Protein AF-X1T4M4-F1 (afdb_monomer_lite)

Organism: NCBI:txid412755

Radius of gyration: 11.51 Å; chains: 1; bounding box: 32×24×25 Å

Structure (mmCIF, N/CA/C/O backbone):
data_AF-X1T4M4-F1
#
_entry.id   AF-X1T4M4-F1
#
loop_
_atom_site.group_PDB
_atom_site.id
_atom_site.type_symbol
_atom_site.label_atom_id
_atom_site.label_alt_id
_atom_site.label_comp_id
_atom_site.label_asym_id
_atom_site.label_entity_id
_atom_site.label_seq_id
_atom_site.pdbx_PDB_ins_code
_atom_site.Cartn_x
_atom_site.Cartn_y
_atom_site.Cartn_z
_atom_site.occupancy
_atom_site.B_iso_or_equiv
_atom_site.auth_seq_id
_atom_site.auth_comp_id
_atom_site.auth_asym_id
_atom_site.auth_atom_id
_atom_site.pdbx_PDB_model_num
ATOM 1 N N . MET A 1 1 ? -21.173 -10.686 2.633 1.00 61.97 1 MET A N 1
ATOM 2 C CA . MET A 1 1 ? -21.351 -9.296 3.104 1.00 61.97 1 MET A CA 1
ATOM 3 C C . MET A 1 1 ? -20.224 -8.463 2.518 1.00 61.97 1 MET A C 1
ATOM 5 O O . MET A 1 1 ? -19.076 -8.845 2.699 1.00 61.97 1 MET A O 1
ATOM 9 N N . VAL A 1 2 ? -20.528 -7.405 1.766 1.00 81.19 2 VAL A N 1
ATOM 10 C CA . VAL A 1 2 ? -19.497 -6.524 1.190 1.00 81.19 2 VAL A CA 1
ATOM 11 C C . VAL A 1 2 ? -19.001 -5.589 2.296 1.00 81.19 2 VAL A C 1
ATOM 13 O O . VAL A 1 2 ? -19.811 -4.931 2.944 1.00 81.19 2 VAL A O 1
ATOM 16 N N . ARG A 1 3 ? -17.690 -5.576 2.563 1.00 87.94 3 ARG A N 1
ATOM 17 C CA . ARG A 1 3 ? -17.055 -4.675 3.538 1.00 87.94 3 ARG A CA 1
ATOM 18 C C . ARG A 1 3 ? -16.489 -3.466 2.793 1.00 87.94 3 ARG A C 1
ATOM 20 O O . ARG A 1 3 ? -15.803 -3.645 1.793 1.00 87.94 3 ARG A O 1
ATOM 27 N N . LEU A 1 4 ? -16.749 -2.261 3.298 1.00 92.94 4 LEU A N 1
ATOM 28 C CA . LEU A 1 4 ? -16.108 -1.037 2.814 1.00 92.94 4 LEU A CA 1
ATOM 29 C C . LEU A 1 4 ? -14.641 -1.008 3.269 1.00 92.94 4 LEU A C 1
ATOM 31 O O . LEU A 1 4 ? -14.362 -1.207 4.453 1.00 92.94 4 LEU A O 1
ATOM 35 N N . LEU A 1 5 ? -13.717 -0.768 2.339 1.00 94.75 5 LEU A N 1
ATOM 36 C CA . LEU A 1 5 ? -12.288 -0.628 2.618 1.00 94.75 5 LEU A CA 1
ATOM 37 C C . LEU A 1 5 ? -11.877 0.838 2.484 1.00 94.75 5 LEU A C 1
ATOM 39 O O . LEU A 1 5 ? -12.319 1.530 1.571 1.00 94.75 5 LEU A O 1
ATOM 43 N N . PHE A 1 6 ? -11.011 1.286 3.390 1.00 95.88 6 PHE A N 1
ATOM 44 C CA . PHE A 1 6 ? -10.374 2.597 3.331 1.00 95.88 6 PHE A CA 1
ATOM 45 C C . PHE A 1 6 ? -8.894 2.416 3.010 1.00 95.88 6 PHE A C 1
ATOM 47 O O . PHE A 1 6 ? -8.235 1.569 3.614 1.00 95.88 6 PHE A O 1
ATOM 54 N N . GLY A 1 7 ? -8.375 3.212 2.080 1.00 95.12 7 GLY A N 1
ATOM 55 C CA . GLY A 1 7 ? -7.021 3.061 1.563 1.00 95.12 7 GLY A CA 1
ATOM 56 C C . GLY A 1 7 ? -6.544 4.267 0.769 1.00 95.12 7 GLY A C 1
ATOM 57 O O . GLY A 1 7 ? -7.279 5.239 0.603 1.00 95.12 7 GLY A O 1
ATOM 58 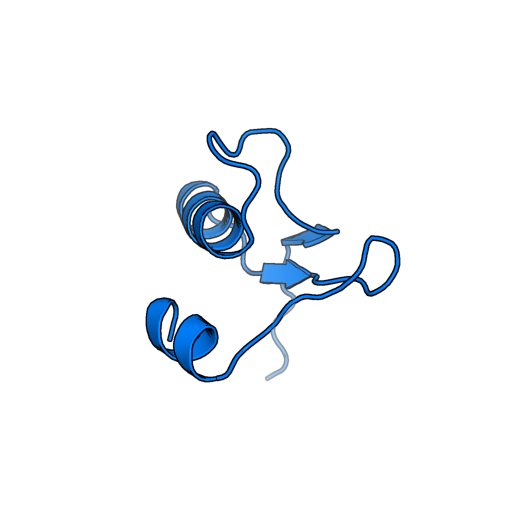N N . THR A 1 8 ? -5.300 4.214 0.297 1.00 94.81 8 THR A N 1
ATOM 59 C CA . THR A 1 8 ? -4.699 5.280 -0.520 1.00 94.81 8 THR A CA 1
ATOM 60 C C . THR A 1 8 ? -4.672 4.921 -2.002 1.00 94.81 8 THR A C 1
ATOM 62 O O . THR A 1 8 ? -4.483 3.759 -2.356 1.00 94.81 8 THR A O 1
ATOM 65 N N . ALA A 1 9 ? -4.766 5.941 -2.859 1.00 92.06 9 ALA A N 1
ATOM 66 C CA . ALA A 1 9 ? -4.428 5.858 -4.277 1.00 92.06 9 ALA A CA 1
ATOM 67 C C . ALA A 1 9 ? -2.899 5.796 -4.444 1.00 92.06 9 ALA A C 1
ATOM 69 O O . ALA A 1 9 ? -2.200 6.812 -4.373 1.00 92.06 9 ALA A O 1
ATOM 70 N N . GLY A 1 10 ? -2.364 4.587 -4.597 1.00 91.38 10 GLY A N 1
ATOM 71 C CA . GLY A 1 10 ? -0.932 4.322 -4.686 1.00 91.38 10 GLY A CA 1
ATOM 72 C C . GLY A 1 10 ? -0.193 4.357 -3.345 1.00 91.38 10 GLY A C 1
ATOM 73 O O . GLY A 1 10 ? -0.785 4.381 -2.266 1.00 91.38 10 GLY A O 1
ATOM 74 N N . VAL A 1 11 ? 1.142 4.339 -3.424 1.00 93.00 11 VAL A N 1
ATOM 75 C CA . VAL A 1 11 ? 2.041 4.246 -2.261 1.00 93.00 11 VAL A CA 1
ATOM 76 C C . VAL A 1 11 ? 1.912 5.496 -1.372 1.00 93.00 11 VAL A C 1
ATOM 78 O O . VAL A 1 11 ? 2.157 6.607 -1.856 1.00 93.00 11 VAL A O 1
ATOM 81 N N . PRO A 1 12 ? 1.600 5.357 -0.065 1.00 94.50 12 PRO A N 1
ATOM 82 C CA . PRO A 1 12 ? 1.509 6.491 0.851 1.00 94.50 12 PRO A CA 1
ATOM 83 C C . PRO A 1 12 ? 2.789 7.332 0.876 1.00 94.50 12 PRO A C 1
ATOM 85 O O . PRO A 1 12 ? 3.897 6.795 0.914 1.00 94.50 12 PRO A O 1
ATOM 88 N N . ARG A 1 13 ? 2.658 8.661 0.974 1.00 94.19 13 ARG A N 1
ATOM 89 C CA . ARG A 1 13 ? 3.815 9.579 1.075 1.00 94.19 13 ARG A CA 1
ATOM 90 C C . ARG A 1 13 ? 4.679 9.355 2.320 1.00 94.19 13 ARG A C 1
ATOM 92 O O . ARG A 1 13 ? 5.839 9.741 2.321 1.00 94.19 13 ARG A O 1
ATOM 99 N N . SER A 1 14 ? 4.117 8.746 3.365 1.00 95.44 14 SER A N 1
ATOM 100 C CA . SER A 1 14 ? 4.837 8.394 4.596 1.00 95.44 14 SER A CA 1
ATOM 101 C C . SER A 1 14 ? 5.676 7.116 4.470 1.00 95.44 14 SER A C 1
ATOM 103 O O . SER A 1 14 ? 6.369 6.748 5.416 1.00 95.44 14 SER A O 1
ATOM 105 N N . THR A 1 15 ? 5.632 6.434 3.321 1.00 96.69 15 THR A N 1
ATOM 106 C CA . THR A 1 15 ? 6.433 5.234 3.063 1.00 96.69 15 THR A CA 1
ATOM 107 C C . THR A 1 15 ? 7.903 5.607 2.887 1.00 96.69 15 THR A C 1
ATOM 109 O O . THR A 1 15 ? 8.241 6.453 2.060 1.00 96.69 15 THR A O 1
ATOM 112 N N . LYS A 1 16 ? 8.792 4.943 3.633 1.00 92.88 16 LYS A N 1
ATOM 113 C CA . LYS A 1 16 ? 10.241 5.216 3.608 1.00 92.88 16 LYS A CA 1
ATOM 114 C C . LYS A 1 16 ? 10.875 4.940 2.243 1.00 92.88 16 LYS A C 1
ATOM 116 O O . LYS A 1 16 ? 11.736 5.689 1.796 1.00 92.88 16 LYS A O 1
ATOM 121 N N . ILE A 1 17 ? 10.442 3.864 1.587 1.00 93.50 17 ILE A N 1
ATOM 122 C CA . ILE A 1 17 ? 10.916 3.441 0.268 1.00 93.50 17 ILE A CA 1
ATOM 123 C C . ILE A 1 17 ? 9.725 3.478 -0.685 1.00 93.50 17 ILE A C 1
ATOM 125 O O . ILE A 1 17 ? 8.704 2.850 -0.422 1.00 93.50 17 ILE A O 1
ATOM 129 N N . LYS A 1 18 ? 9.847 4.189 -1.810 1.00 88.62 18 LYS A N 1
ATOM 130 C CA . LYS A 1 18 ? 8.786 4.271 -2.827 1.00 88.62 18 LYS A CA 1
ATOM 131 C C . LYS A 1 18 ? 8.696 2.971 -3.636 1.00 88.62 18 LYS A C 1
ATOM 133 O O . LYS A 1 18 ? 9.122 2.916 -4.784 1.00 88.62 18 LYS A O 1
ATOM 138 N N . SER A 1 19 ? 8.163 1.922 -3.019 1.00 90.56 19 SER A N 1
ATOM 139 C CA . SER A 1 19 ? 7.895 0.627 -3.648 1.00 90.56 19 SER A CA 1
ATOM 140 C C . SER A 1 19 ? 6.492 0.140 -3.290 1.00 90.56 19 SER A C 1
ATOM 142 O O . SER A 1 19 ? 5.962 0.500 -2.238 1.00 90.56 19 SER A O 1
ATOM 144 N N . THR A 1 20 ? 5.892 -0.701 -4.138 1.00 90.94 20 THR A N 1
ATOM 145 C CA . THR A 1 20 ? 4.582 -1.313 -3.860 1.00 90.94 20 THR A CA 1
ATOM 146 C C . THR A 1 20 ? 4.612 -2.113 -2.561 1.00 90.94 20 THR A C 1
ATOM 148 O O . THR A 1 20 ? 3.722 -1.944 -1.736 1.00 90.94 20 THR A O 1
ATOM 151 N N . ARG A 1 21 ? 5.662 -2.915 -2.334 1.00 92.50 21 ARG A N 1
ATOM 152 C CA . ARG A 1 21 ? 5.794 -3.732 -1.120 1.00 92.50 21 ARG A CA 1
ATOM 153 C C . ARG A 1 21 ? 5.835 -2.871 0.137 1.00 92.50 21 ARG A C 1
ATOM 155 O O . ARG A 1 21 ? 5.030 -3.069 1.037 1.00 92.50 21 ARG A O 1
ATOM 162 N N . SER A 1 22 ? 6.715 -1.872 0.164 1.00 94.56 22 SER A N 1
ATOM 163 C CA . SER A 1 22 ? 6.806 -0.956 1.303 1.00 94.56 22 SER A CA 1
ATOM 164 C C . SER A 1 22 ? 5.520 -0.149 1.495 1.00 94.56 22 SER A C 1
ATOM 166 O O . SER A 1 22 ? 5.174 0.178 2.623 1.00 94.56 22 SER A O 1
ATOM 168 N N . GLY A 1 23 ? 4.792 0.153 0.415 1.00 94.56 23 GLY A N 1
ATOM 169 C CA . GLY A 1 23 ? 3.467 0.766 0.491 1.00 94.56 23 GLY A CA 1
ATOM 170 C C . GLY A 1 23 ? 2.441 -0.136 1.177 1.00 94.56 23 GLY A C 1
ATOM 171 O O . GLY A 1 23 ? 1.736 0.333 2.064 1.00 94.56 23 GLY A O 1
ATOM 172 N N . ILE A 1 24 ? 2.402 -1.427 0.829 1.00 94.69 24 ILE A N 1
ATOM 173 C CA . ILE A 1 24 ? 1.527 -2.426 1.469 1.00 94.69 24 ILE A CA 1
ATOM 174 C C . ILE A 1 24 ? 1.876 -2.573 2.956 1.00 94.69 24 ILE A C 1
ATOM 176 O O . ILE A 1 24 ? 0.985 -2.480 3.799 1.00 94.69 24 ILE A O 1
ATOM 180 N N . GLU A 1 25 ? 3.166 -2.719 3.282 1.00 95.56 25 GLU A N 1
ATOM 181 C CA . GLU A 1 25 ? 3.661 -2.738 4.669 1.00 95.56 25 GLU A CA 1
ATOM 182 C C . GLU A 1 25 ? 3.179 -1.484 5.424 1.00 95.56 25 GLU A C 1
ATOM 184 O O . GLU A 1 25 ? 2.584 -1.578 6.499 1.00 95.56 25 GLU A O 1
ATOM 189 N N . ARG A 1 26 ? 3.330 -0.299 4.816 1.00 97.19 26 ARG A N 1
ATOM 190 C CA . ARG A 1 26 ? 2.923 0.974 5.421 1.00 97.19 26 ARG A CA 1
ATOM 191 C C . ARG A 1 26 ? 1.409 1.102 5.609 1.00 97.19 26 ARG A C 1
ATOM 193 O O . ARG A 1 26 ? 0.969 1.703 6.584 1.00 97.19 26 ARG A O 1
ATOM 200 N N . ILE A 1 27 ? 0.607 0.568 4.694 1.00 97.00 27 ILE A N 1
ATOM 201 C CA . ILE A 1 27 ? -0.860 0.547 4.796 1.00 97.00 27 ILE A CA 1
ATOM 202 C C . ILE A 1 27 ? -1.312 -0.289 5.993 1.00 97.00 27 ILE A C 1
ATOM 204 O O . ILE A 1 27 ? -2.160 0.175 6.760 1.00 97.00 27 ILE A O 1
ATOM 208 N N . ALA A 1 28 ? -0.689 -1.451 6.204 1.00 95.62 28 ALA A N 1
ATOM 209 C CA . ALA A 1 28 ? -0.94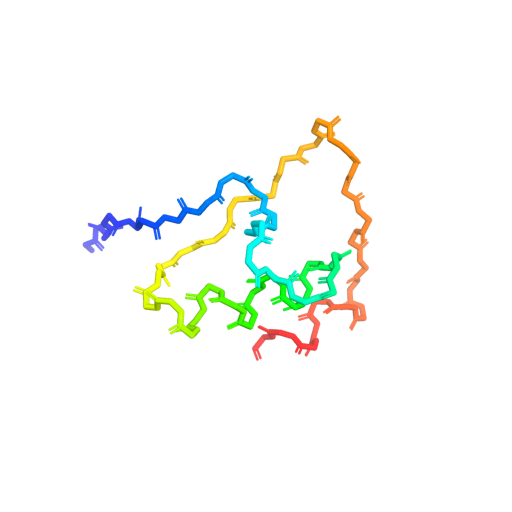5 -2.286 7.373 1.00 95.62 28 ALA A CA 1
ATOM 210 C C . ALA A 1 28 ? -0.558 -1.569 8.681 1.00 95.62 28 ALA A C 1
ATOM 212 O O . ALA A 1 28 ? -1.356 -1.533 9.616 1.00 95.62 28 ALA A O 1
ATOM 213 N N . GLU A 1 29 ? 0.612 -0.918 8.728 1.00 97.25 29 GLU A N 1
ATOM 214 C CA . GLU A 1 29 ? 1.039 -0.105 9.883 1.00 97.25 29 GLU A CA 1
ATOM 215 C C . GLU A 1 29 ? 0.067 1.042 10.208 1.00 97.25 29 GLU A C 1
ATOM 217 O O . GLU A 1 29 ? -0.082 1.424 11.368 1.00 97.25 29 GLU A O 1
ATOM 222 N N . LEU A 1 30 ? -0.571 1.619 9.185 1.00 97.25 30 LEU A N 1
ATOM 223 C CA . LEU A 1 30 ? -1.545 2.706 9.324 1.00 97.25 30 LEU A CA 1
ATOM 224 C C . LEU A 1 30 ? -2.957 2.219 9.690 1.00 97.25 30 LEU A C 1
ATOM 226 O O . LEU A 1 30 ? -3.834 3.053 9.912 1.00 97.25 30 LEU A O 1
ATOM 230 N N . GLY A 1 31 ? -3.198 0.905 9.738 1.00 96.69 31 GLY A N 1
ATOM 231 C CA . GLY A 1 31 ? -4.524 0.336 9.996 1.00 96.69 31 GLY A CA 1
ATOM 232 C C . GLY A 1 31 ? -5.522 0.544 8.851 1.00 96.69 31 GLY A C 1
ATOM 233 O O . GLY A 1 31 ? -6.733 0.518 9.078 1.00 96.69 31 GLY A O 1
ATOM 234 N N . LEU A 1 32 ? -5.033 0.776 7.630 1.00 97.00 32 LEU A N 1
ATOM 235 C CA . LEU A 1 32 ? -5.863 0.918 6.435 1.00 97.00 32 LEU A CA 1
ATOM 236 C C . LEU A 1 32 ? -6.153 -0.452 5.806 1.00 97.00 32 LEU A C 1
ATOM 238 O O . LEU A 1 32 ? -5.383 -1.401 5.933 1.00 97.00 32 LEU A O 1
ATOM 242 N N . GLY A 1 33 ? -7.301 -0.560 5.138 1.00 94.75 33 GLY A N 1
ATOM 243 C CA . GLY A 1 33 ? -7.818 -1.818 4.600 1.00 94.75 33 GLY A CA 1
ATOM 244 C C . GLY A 1 33 ? -7.390 -2.123 3.166 1.00 94.75 33 GLY A C 1
ATOM 245 O O . GLY A 1 33 ? -7.570 -3.254 2.722 1.00 94.75 33 GLY A O 1
ATOM 246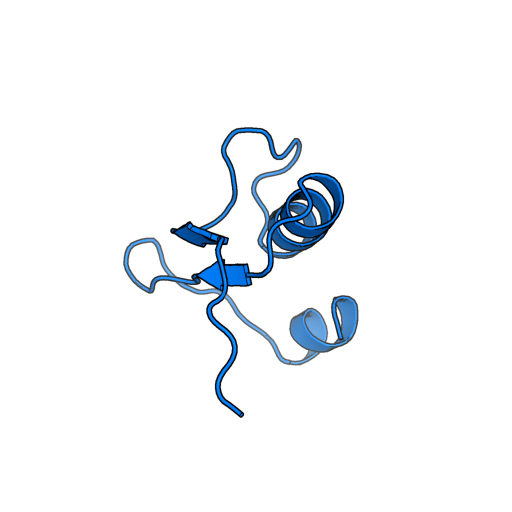 N N . CYS A 1 34 ? -6.864 -1.142 2.428 1.00 95.19 34 CYS A N 1
ATOM 247 C CA . CYS A 1 34 ? -6.378 -1.357 1.067 1.00 95.19 34 CYS A CA 1
ATOM 248 C C . CYS A 1 34 ? -5.351 -0.309 0.613 1.00 95.19 34 CYS A C 1
ATOM 250 O O . CYS A 1 34 ? -5.169 0.745 1.222 1.00 95.19 34 CYS A O 1
ATOM 252 N N . MET A 1 35 ? -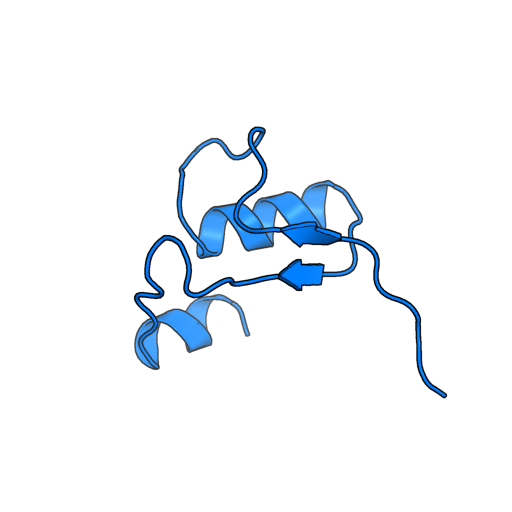4.697 -0.618 -0.504 1.00 93.88 35 MET A N 1
ATOM 253 C CA . MET A 1 35 ? -3.954 0.320 -1.337 1.00 93.88 35 MET A CA 1
ATOM 254 C C . M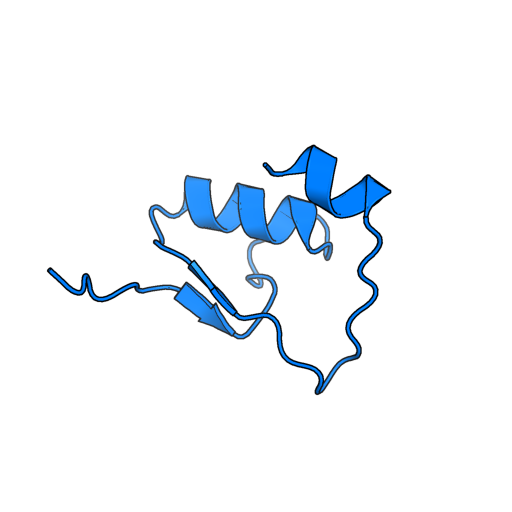ET A 1 35 ? -4.424 0.105 -2.768 1.00 93.88 35 MET A C 1
ATOM 256 O O . MET A 1 35 ? -4.397 -1.027 -3.252 1.00 93.88 35 MET A O 1
ATOM 260 N N . GLU A 1 36 ? -4.849 1.159 -3.445 1.00 91.75 36 GLU A N 1
ATOM 261 C CA . GLU A 1 36 ? -5.218 1.068 -4.850 1.00 91.75 36 GLU A CA 1
ATOM 262 C C . GLU A 1 36 ? -3.970 1.189 -5.726 1.00 91.75 36 GLU A C 1
ATOM 264 O O . GLU A 1 36 ? -3.091 2.017 -5.479 1.00 91.75 36 GLU A O 1
ATOM 269 N N . MET A 1 37 ? -3.872 0.342 -6.748 1.00 86.56 37 MET A N 1
ATOM 270 C CA . MET A 1 37 ? -2.804 0.405 -7.741 1.00 86.56 37 MET A CA 1
ATOM 271 C C . MET A 1 37 ? -3.370 0.967 -9.041 1.00 86.56 37 MET A C 1
ATOM 273 O O . MET A 1 37 ? -4.138 0.299 -9.724 1.00 86.56 37 MET A O 1
ATOM 277 N N . GLU A 1 38 ? -2.969 2.186 -9.393 1.00 78.94 38 GLU A N 1
ATOM 278 C CA . GLU A 1 38 ? -3.419 2.850 -10.615 1.00 78.94 38 GLU A CA 1
ATOM 279 C C . GLU A 1 38 ? -2.400 2.699 -11.754 1.00 78.94 38 GLU A C 1
ATOM 281 O O . GLU A 1 38 ? -1.187 2.801 -11.554 1.00 78.94 38 GLU A O 1
ATOM 286 N N . PHE A 1 39 ? -2.886 2.544 -12.989 1.00 75.25 39 PHE A N 1
ATOM 287 C CA . PHE A 1 39 ? -2.036 2.486 -14.187 1.00 75.25 39 PHE A CA 1
ATOM 288 C C . PHE A 1 39 ? -1.417 3.839 -14.578 1.00 75.25 39 PHE A C 1
ATOM 290 O O . PHE A 1 39 ? -0.537 3.877 -15.437 1.00 75.25 39 PHE A O 1
ATOM 297 N N . VAL A 1 40 ? -1.820 4.939 -13.930 1.00 71.31 40 VAL A N 1
ATOM 298 C CA . VAL A 1 40 ? -1.438 6.318 -14.290 1.00 71.31 40 VAL A CA 1
ATOM 299 C C . VAL A 1 40 ? 0.073 6.561 -14.185 1.00 71.31 40 VAL A C 1
ATOM 301 O O . VAL A 1 40 ? 0.632 7.290 -15.000 1.00 71.31 40 VAL A O 1
ATOM 304 N N . GLN A 1 41 ? 0.759 5.929 -13.224 1.00 70.31 41 GLN A N 1
ATOM 305 C CA . GLN A 1 41 ? 2.224 6.024 -13.068 1.00 70.31 41 GLN A CA 1
ATOM 306 C C . GLN A 1 41 ? 2.977 4.756 -13.505 1.00 70.31 41 GLN A C 1
ATOM 308 O O . GLN A 1 41 ? 4.177 4.621 -13.257 1.00 70.31 41 GLN A O 1
ATOM 313 N N . GLY A 1 42 ? 2.280 3.844 -14.188 1.00 72.81 42 GLY A N 1
ATOM 314 C CA . GLY A 1 42 ? 2.803 2.552 -14.615 1.00 72.81 42 GLY A CA 1
ATOM 315 C C . GLY A 1 42 ? 2.805 1.510 -13.495 1.00 72.81 42 GLY A C 1
ATOM 316 O O . GLY A 1 42 ? 3.330 1.724 -12.404 1.00 72.81 42 GLY A O 1
ATOM 317 N N . VAL A 1 43 ? 2.256 0.334 -13.796 1.00 75.75 43 VAL A N 1
ATOM 318 C CA . VAL A 1 43 ? 2.276 -0.833 -12.908 1.00 75.75 43 VAL A CA 1
ATOM 319 C C . VAL A 1 43 ? 3.348 -1.799 -13.400 1.00 75.75 43 VAL A C 1
ATOM 321 O O . VAL A 1 43 ? 3.321 -2.243 -14.544 1.00 75.75 43 VAL A O 1
ATOM 324 N N . ARG A 1 44 ? 4.307 -2.128 -12.530 1.00 79.06 44 ARG A N 1
ATOM 325 C CA . ARG A 1 44 ? 5.361 -3.120 -12.790 1.00 79.06 44 ARG A CA 1
ATOM 326 C C . ARG A 1 44 ? 5.180 -4.303 -11.845 1.00 79.06 44 ARG A C 1
ATOM 328 O O . ARG A 1 44 ? 5.894 -4.423 -10.854 1.00 79.06 44 ARG A O 1
ATOM 335 N N . MET A 1 45 ? 4.169 -5.123 -12.118 1.00 79.38 45 MET A N 1
ATOM 336 C CA . MET A 1 45 ? 3.893 -6.341 -11.355 1.00 79.38 45 MET A CA 1
ATOM 337 C C . MET A 1 45 ? 4.544 -7.553 -12.017 1.00 79.38 45 MET A C 1
ATOM 339 O O . MET A 1 45 ? 4.546 -7.681 -13.238 1.00 79.38 45 MET A O 1
ATOM 343 N N . SER A 1 46 ? 5.075 -8.447 -11.191 1.00 87.75 46 SER A N 1
ATOM 344 C CA . SER A 1 46 ? 5.498 -9.787 -11.584 1.00 87.75 46 SER A CA 1
ATOM 345 C C . SER A 1 46 ? 4.914 -10.793 -10.599 1.00 87.75 46 SER A C 1
ATOM 347 O O . SER A 1 46 ? 4.698 -10.468 -9.430 1.00 87.75 46 SER A O 1
ATOM 349 N N . GLU A 1 47 ? 4.679 -12.019 -11.059 1.00 91.19 47 GLU A N 1
ATOM 350 C CA . GLU A 1 47 ? 4.213 -13.126 -10.216 1.00 91.19 47 GLU A CA 1
ATOM 351 C C . GLU A 1 47 ? 5.145 -13.346 -9.015 1.00 91.19 47 GLU A C 1
ATOM 353 O O . GLU A 1 47 ? 4.700 -13.388 -7.870 1.00 91.19 47 GLU A O 1
ATOM 358 N N . ALA A 1 48 ? 6.460 -13.346 -9.261 1.00 91.12 48 ALA A N 1
ATOM 359 C CA . ALA A 1 48 ? 7.470 -13.451 -8.212 1.00 91.12 48 ALA A CA 1
ATOM 360 C C . ALA A 1 48 ? 7.317 -12.369 -7.127 1.00 91.12 48 ALA A C 1
ATOM 362 O O . ALA A 1 48 ? 7.492 -12.652 -5.946 1.00 91.12 48 ALA A O 1
ATOM 363 N N . GLY A 1 49 ? 6.973 -11.134 -7.510 1.00 87.00 49 GLY A N 1
ATOM 364 C CA . GLY A 1 49 ? 6.733 -10.049 -6.560 1.00 87.00 49 GLY A CA 1
ATOM 365 C C . GLY A 1 49 ? 5.434 -10.212 -5.766 1.00 87.00 49 GLY A C 1
ATOM 366 O O . GLY A 1 49 ? 5.399 -9.844 -4.594 1.00 87.00 49 GLY A O 1
ATOM 367 N N . ALA A 1 50 ? 4.387 -10.779 -6.371 1.00 87.50 50 ALA A N 1
ATOM 368 C CA . ALA A 1 50 ? 3.097 -10.995 -5.714 1.00 87.50 50 ALA A CA 1
ATOM 369 C C . ALA A 1 50 ? 3.206 -11.980 -4.539 1.00 87.50 50 ALA A C 1
ATOM 371 O O . ALA A 1 50 ? 2.640 -11.733 -3.477 1.00 87.50 50 ALA A O 1
ATOM 372 N N . HIS A 1 51 ? 4.008 -13.039 -4.682 1.00 89.56 51 HIS A N 1
ATOM 373 C CA . HIS A 1 51 ? 4.245 -14.012 -3.609 1.00 89.56 51 HIS A CA 1
ATOM 374 C C . HIS A 1 51 ? 4.958 -13.440 -2.374 1.00 89.56 51 HIS A C 1
ATOM 376 O O . HIS A 1 51 ? 4.946 -14.075 -1.326 1.00 89.56 51 HIS A O 1
ATOM 382 N N . LEU A 1 52 ? 5.568 -12.253 -2.464 1.00 87.00 52 LEU A N 1
ATOM 383 C CA . LEU A 1 52 ? 6.240 -11.614 -1.326 1.00 87.00 52 LEU A CA 1
ATOM 384 C C . LEU A 1 52 ? 5.277 -10.892 -0.370 1.00 87.00 52 LEU A C 1
ATOM 386 O O . LEU A 1 52 ? 5.716 -10.447 0.688 1.00 87.00 52 LEU A O 1
ATOM 390 N N . VAL A 1 53 ? 4.012 -10.710 -0.761 1.00 82.25 53 VAL A N 1
ATOM 391 C CA . VAL A 1 53 ? 3.000 -9.941 -0.008 1.00 82.25 53 VAL A CA 1
ATOM 392 C C . VAL A 1 53 ? 1.676 -10.694 0.167 1.00 82.25 53 VAL A C 1
ATOM 394 O O . VAL A 1 53 ? 0.686 -10.083 0.565 1.00 82.25 53 VAL A O 1
ATOM 397 N N . ALA A 1 54 ? 1.658 -11.985 -0.178 1.00 69.94 54 ALA A N 1
ATOM 398 C CA . ALA A 1 54 ? 0.503 -12.871 -0.055 1.00 69.94 54 ALA A CA 1
ATOM 399 C C . ALA A 1 54 ? 0.334 -13.408 1.374 1.00 69.94 54 ALA A C 1
ATOM 401 O O . ALA A 1 54 ? 1.365 -13.608 2.057 1.00 69.94 54 ALA A O 1
#

pLDDT: mean 89.01, std 8.49, range [61.97, 97.25]

Secondary structure (DSSP, 8-state):
-PPP--EEESS-TT-SS-SHHHHHHHHHHTT-SEEE--GGG-----HHHHTT--

Foldseek 3Di:
DDDDFFEEAAADPPQPDRDRQSSLVVCVVVVGRDYDDDPPVHDDDDPVVVVVND

Se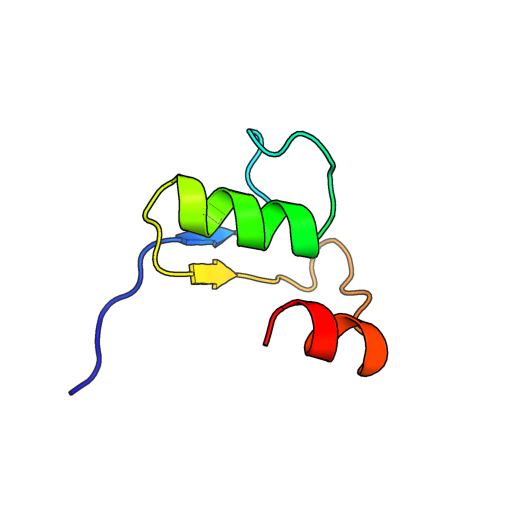quence (54 aa):
MVRLLFGTAGVPRSTKIKSTRSGIERIAELGLGCMEMEFVQGVRMSEAGAHLVA